Protein AF-A0A519VMA8-F1 (afdb_monomer)

Secondary structure (DSSP, 8-state):
--HHHHHHHHHHHHHHHHHHHHHH-HHHHS--STTTHHHHHHHHHHHHHHHHHHTTS-HHHHHHTHHHHHHHHHHHHHSTTHHHHHHTT--SSSSPPP-

Mean predicted aligned error: 4.41 Å

Structure (mmCIF, N/CA/C/O backbone):
data_AF-A0A519VMA8-F1
#
_entry.id   AF-A0A519VMA8-F1
#
loop_
_atom_site.group_PDB
_atom_site.id
_atom_site.type_symbol
_atom_site.label_atom_id
_atom_site.label_alt_id
_atom_site.label_comp_id
_atom_site.label_asym_id
_atom_site.label_entity_id
_atom_site.label_seq_id
_atom_site.pdbx_PDB_ins_code
_atom_site.Cartn_x
_atom_site.Cartn_y
_atom_site.Cartn_z
_atom_site.occupancy
_atom_site.B_iso_or_equiv
_atom_site.auth_seq_id
_atom_site.auth_comp_id
_atom_site.auth_asym_id
_atom_site.auth_atom_id
_atom_site.pdbx_PDB_model_num
ATOM 1 N N . MET A 1 1 ? 21.937 5.292 -18.671 1.00 48.81 1 MET A N 1
ATOM 2 C CA . MET A 1 1 ? 20.719 4.680 -18.108 1.00 48.81 1 MET A CA 1
ATOM 3 C C . MET A 1 1 ? 20.803 4.782 -16.585 1.00 48.81 1 MET A C 1
ATOM 5 O O . MET A 1 1 ? 21.212 3.835 -15.949 1.00 48.81 1 MET A O 1
ATOM 9 N N . ARG A 1 2 ? 20.601 5.983 -16.018 1.00 52.97 2 ARG A N 1
ATOM 10 C CA . ARG A 1 2 ? 20.841 6.270 -14.581 1.00 52.97 2 ARG A CA 1
ATOM 11 C C . ARG A 1 2 ? 19.603 6.858 -13.889 1.00 52.97 2 ARG A C 1
ATOM 13 O O . ARG A 1 2 ? 19.353 6.573 -12.737 1.00 52.97 2 ARG A O 1
ATOM 20 N N . VAL A 1 3 ? 18.781 7.589 -14.645 1.00 59.28 3 VAL A N 1
ATOM 21 C CA . VAL A 1 3 ? 17.528 8.204 -14.170 1.00 59.28 3 VAL A CA 1
ATOM 22 C C . VAL A 1 3 ? 16.436 7.169 -13.849 1.00 59.28 3 VAL A C 1
ATOM 24 O O . VAL A 1 3 ? 15.603 7.410 -12.984 1.00 59.28 3 VAL A O 1
ATOM 27 N N . THR A 1 4 ? 16.425 6.017 -14.530 1.00 61.47 4 THR A N 1
ATOM 28 C CA . THR A 1 4 ? 15.395 4.980 -14.334 1.00 61.47 4 THR A CA 1
ATOM 29 C C . THR A 1 4 ? 15.568 4.220 -13.020 1.00 61.47 4 THR A C 1
ATOM 31 O O . THR A 1 4 ? 14.565 3.934 -12.375 1.00 61.47 4 THR A O 1
ATOM 34 N N . ASP A 1 5 ? 16.809 3.955 -12.600 1.00 71.44 5 ASP A N 1
ATOM 35 C CA . ASP A 1 5 ? 17.093 3.265 -11.333 1.00 71.44 5 ASP A CA 1
ATOM 36 C C . ASP A 1 5 ? 16.721 4.123 -10.120 1.00 71.44 5 ASP A C 1
ATOM 38 O O . ASP A 1 5 ? 16.119 3.612 -9.177 1.00 71.44 5 ASP A O 1
ATOM 42 N N . ASP A 1 6 ? 16.992 5.432 -10.173 1.00 84.31 6 ASP A N 1
ATOM 43 C CA . ASP A 1 6 ? 16.586 6.357 -9.109 1.00 84.31 6 ASP A CA 1
ATOM 44 C C . ASP A 1 6 ? 15.051 6.413 -8.998 1.00 84.31 6 ASP A C 1
ATOM 46 O O . ASP A 1 6 ? 14.491 6.271 -7.911 1.00 84.31 6 ASP A O 1
ATOM 50 N N . ALA A 1 7 ? 14.349 6.528 -10.134 1.00 88.31 7 ALA A N 1
ATOM 51 C CA . ALA A 1 7 ? 12.887 6.545 -10.155 1.00 88.31 7 ALA A CA 1
ATOM 52 C C . ALA A 1 7 ? 12.278 5.225 -9.651 1.00 88.31 7 ALA A C 1
ATOM 54 O O . ALA A 1 7 ? 11.321 5.247 -8.878 1.00 88.31 7 ALA A O 1
ATOM 55 N N . PHE A 1 8 ? 12.829 4.081 -10.066 1.00 92.19 8 PHE A N 1
A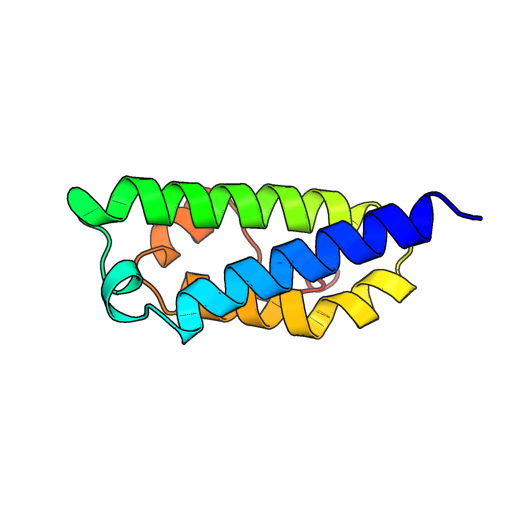TOM 56 C CA . PHE A 1 8 ? 12.405 2.769 -9.582 1.00 92.19 8 PHE A CA 1
ATOM 57 C C . PHE A 1 8 ? 12.589 2.651 -8.066 1.00 92.19 8 PHE A C 1
ATOM 59 O O . PHE A 1 8 ? 11.625 2.341 -7.364 1.00 92.19 8 PHE A O 1
ATOM 66 N N . GLY A 1 9 ? 13.785 2.958 -7.556 1.00 93.44 9 GLY A N 1
ATOM 67 C CA . GLY A 1 9 ? 14.098 2.837 -6.133 1.00 93.44 9 GLY A CA 1
ATOM 68 C C . GLY A 1 9 ? 13.213 3.723 -5.255 1.00 93.44 9 GLY A C 1
ATOM 69 O O . GLY A 1 9 ? 12.741 3.286 -4.204 1.00 93.44 9 GLY A O 1
ATOM 70 N N . GLU A 1 10 ? 12.908 4.946 -5.696 1.00 94.62 10 GLU A N 1
ATOM 71 C CA . GLU A 1 10 ? 11.984 5.842 -4.990 1.00 94.62 10 GLU A CA 1
ATOM 72 C C . GLU A 1 10 ? 10.546 5.306 -4.947 1.00 94.62 10 GLU A C 1
ATOM 74 O O . GLU A 1 10 ? 9.873 5.395 -3.910 1.00 94.62 10 GLU A O 1
ATOM 79 N N . ILE A 1 11 ? 10.061 4.741 -6.058 1.00 95.81 11 ILE A N 1
ATOM 80 C CA . ILE A 1 11 ? 8.720 4.148 -6.144 1.00 95.81 11 ILE A CA 1
ATOM 81 C C . ILE A 1 11 ? 8.644 2.906 -5.255 1.00 95.81 11 ILE A C 1
ATOM 83 O O . ILE A 1 11 ? 7.708 2.773 -4.463 1.00 95.81 11 ILE A O 1
ATOM 87 N N . GLU A 1 12 ? 9.640 2.027 -5.337 1.00 95.69 12 GLU A N 1
ATOM 88 C CA . GLU A 1 12 ? 9.718 0.816 -4.527 1.00 95.69 12 GLU A CA 1
ATOM 89 C C . GLU A 1 12 ? 9.742 1.152 -3.031 1.00 95.69 12 GLU A C 1
ATOM 91 O O . GLU A 1 12 ? 8.942 0.622 -2.251 1.00 95.69 12 GLU A O 1
ATOM 96 N N . LEU A 1 13 ? 10.605 2.087 -2.622 1.00 96.12 13 LEU A N 1
ATOM 97 C CA . LEU A 1 13 ? 10.683 2.547 -1.240 1.00 96.12 13 LEU A CA 1
ATOM 98 C C . LEU A 1 13 ? 9.347 3.137 -0.777 1.00 96.12 13 LEU A C 1
ATOM 100 O O . LEU A 1 13 ? 8.876 2.815 0.315 1.00 96.12 13 LEU A O 1
ATOM 104 N N . SER A 1 14 ? 8.707 3.956 -1.614 1.00 96.81 14 SER A N 1
ATOM 105 C CA . SER A 1 14 ? 7.395 4.537 -1.315 1.00 96.81 14 SER A CA 1
ATOM 106 C C . SER A 1 14 ? 6.340 3.457 -1.068 1.00 96.81 14 SER A C 1
ATOM 108 O O . SER A 1 14 ? 5.617 3.523 -0.071 1.00 96.81 14 SER A O 1
ATOM 110 N N . LEU A 1 15 ? 6.276 2.427 -1.918 1.00 97.44 15 LEU A N 1
ATOM 111 C CA . LEU A 1 15 ? 5.356 1.300 -1.744 1.00 97.44 15 LEU A CA 1
ATOM 112 C C . LEU A 1 15 ? 5.666 0.509 -0.465 1.00 97.44 15 LEU A C 1
ATOM 114 O O . LEU A 1 15 ? 4.758 0.214 0.313 1.00 97.44 15 LEU A O 1
ATOM 118 N N . ARG A 1 16 ? 6.943 0.230 -0.177 1.00 96.69 16 ARG A N 1
ATOM 119 C CA . ARG A 1 16 ? 7.363 -0.459 1.057 1.00 96.69 16 ARG A CA 1
ATOM 120 C C . ARG A 1 16 ? 6.977 0.323 2.318 1.00 96.69 16 ARG A C 1
ATOM 122 O O . ARG A 1 16 ? 6.511 -0.275 3.291 1.00 96.69 16 ARG A O 1
ATOM 129 N N . LEU A 1 17 ? 7.133 1.648 2.312 1.00 97.00 17 LEU A N 1
ATOM 130 C CA . LEU A 1 17 ? 6.738 2.510 3.431 1.00 97.00 17 LEU A CA 1
ATOM 131 C C . LEU A 1 17 ? 5.217 2.533 3.624 1.00 97.00 17 LEU A C 1
ATOM 133 O O . LEU A 1 17 ? 4.749 2.407 4.755 1.00 97.00 17 LEU A O 1
ATOM 137 N N . LEU A 1 18 ? 4.444 2.617 2.539 1.00 97.19 18 LEU A N 1
ATOM 138 C CA . LEU A 1 18 ? 2.982 2.525 2.598 1.00 97.19 18 LEU A CA 1
ATOM 139 C C . LEU A 1 18 ? 2.533 1.172 3.166 1.00 97.19 18 LEU A C 1
ATOM 141 O O . LEU A 1 18 ? 1.714 1.132 4.083 1.00 97.19 18 LEU A O 1
ATOM 145 N N . ALA A 1 19 ? 3.119 0.067 2.695 1.00 96.38 19 ALA A N 1
ATOM 146 C CA . ALA A 1 19 ? 2.832 -1.274 3.202 1.00 96.38 19 A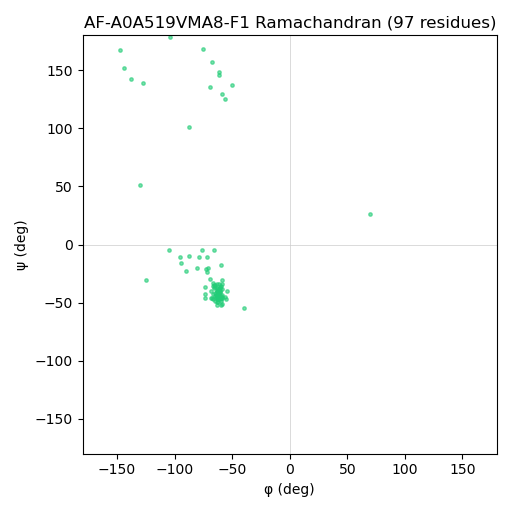LA A CA 1
ATOM 147 C C . ALA A 1 19 ? 3.162 -1.397 4.700 1.00 96.38 19 ALA A C 1
ATOM 149 O O . ALA A 1 19 ? 2.426 -2.029 5.462 1.00 96.38 19 ALA A O 1
ATOM 150 N N . ASN A 1 20 ? 4.243 -0.752 5.151 1.00 96.44 20 ASN A N 1
ATOM 151 C CA . ASN A 1 20 ? 4.615 -0.721 6.561 1.00 96.44 20 ASN A CA 1
ATOM 152 C C . ASN A 1 20 ? 3.563 -0.059 7.451 1.00 96.44 20 ASN A C 1
ATOM 154 O O . ASN A 1 20 ? 3.384 -0.529 8.571 1.00 96.44 20 ASN A O 1
ATOM 158 N N . VAL A 1 21 ? 2.836 0.959 6.985 1.00 94.94 21 VAL A N 1
ATOM 159 C CA . VAL A 1 21 ? 1.764 1.578 7.784 1.00 94.94 21 VAL A CA 1
ATOM 160 C C . VAL A 1 21 ? 0.682 0.553 8.120 1.00 94.94 21 VAL A C 1
ATOM 162 O O . VAL A 1 21 ? 0.306 0.418 9.284 1.00 94.94 21 VAL A O 1
ATOM 165 N N . PHE A 1 22 ? 0.243 -0.235 7.135 1.00 94.75 22 PHE A N 1
ATOM 166 C CA . PHE A 1 22 ? -0.768 -1.274 7.354 1.00 94.75 22 PHE A CA 1
ATOM 167 C C . PHE A 1 22 ? -0.273 -2.391 8.282 1.00 94.75 22 PHE A C 1
ATOM 169 O O . PHE A 1 22 ? -1.053 -2.907 9.080 1.00 94.75 22 PHE A O 1
ATOM 176 N N . ARG A 1 23 ? 1.021 -2.739 8.219 1.00 94.06 23 ARG A N 1
ATOM 177 C CA . ARG A 1 23 ? 1.625 -3.759 9.095 1.00 94.06 23 ARG A CA 1
ATOM 178 C C . ARG A 1 23 ? 1.828 -3.280 10.531 1.00 94.06 23 ARG A C 1
ATOM 180 O O . ARG A 1 23 ? 1.541 -4.018 11.464 1.00 94.06 23 ARG A O 1
ATOM 187 N N . GLN A 1 24 ? 2.358 -2.073 10.705 1.00 95.50 24 GLN A N 1
ATOM 188 C CA . GLN A 1 24 ? 2.815 -1.569 12.004 1.00 95.50 24 GLN A CA 1
ATOM 189 C C . GLN A 1 24 ? 1.715 -0.834 12.775 1.00 95.50 24 GLN A C 1
ATOM 191 O O . GLN A 1 24 ? 1.791 -0.725 13.994 1.00 95.50 24 GLN A O 1
ATOM 196 N N . GLN A 1 25 ? 0.691 -0.319 12.087 1.00 92.19 25 GLN A N 1
ATOM 197 C CA . GLN A 1 25 ? -0.362 0.493 12.700 1.00 92.19 25 GLN A CA 1
ATOM 198 C C . GLN A 1 25 ? -1.778 0.014 12.331 1.00 92.19 25 GLN A C 1
ATOM 200 O O . GLN A 1 25 ? -2.618 0.832 11.943 1.00 92.19 25 GLN A O 1
ATOM 205 N N . PRO A 1 26 ? -2.106 -1.286 12.484 1.00 90.50 26 PRO A N 1
ATOM 206 C CA . PRO A 1 26 ? -3.399 -1.828 12.061 1.00 90.50 26 PRO A CA 1
ATOM 207 C C . PRO A 1 26 ? -4.586 -1.134 12.747 1.00 90.50 26 PRO A C 1
ATOM 209 O O . PRO A 1 26 ? -5.614 -0.906 12.117 1.00 90.50 26 PRO A O 1
ATOM 212 N N . ALA A 1 27 ? -4.436 -0.715 14.009 1.00 90.31 27 ALA A N 1
ATOM 213 C CA . ALA A 1 27 ? -5.476 0.010 14.740 1.00 90.31 27 ALA A CA 1
ATOM 214 C C . ALA A 1 27 ? -5.774 1.400 14.147 1.00 90.31 27 ALA A C 1
ATOM 216 O O . ALA A 1 27 ? -6.936 1.800 14.089 1.00 90.31 27 ALA A O 1
ATOM 217 N N . ALA A 1 28 ? -4.749 2.113 13.665 1.00 89.25 28 ALA A N 1
ATOM 218 C CA . ALA A 1 28 ? -4.898 3.448 13.081 1.00 89.25 28 ALA A CA 1
ATOM 219 C C . ALA A 1 28 ? -5.585 3.416 11.708 1.00 89.25 28 ALA A C 1
ATOM 221 O O . ALA A 1 28 ? -6.189 4.403 11.293 1.00 89.25 28 ALA A O 1
ATOM 222 N N . VAL A 1 29 ? -5.517 2.274 11.016 1.00 93.00 29 VAL A N 1
ATOM 223 C CA . VAL A 1 29 ? -6.119 2.089 9.690 1.00 93.00 29 VAL A CA 1
ATOM 224 C C . VAL A 1 29 ? -7.405 1.260 9.706 1.00 93.00 29 VAL A C 1
ATOM 226 O O . VAL A 1 29 ? -8.057 1.123 8.675 1.00 93.00 29 VAL A O 1
ATOM 229 N N . ALA A 1 30 ? -7.808 0.712 10.855 1.00 91.19 30 ALA A N 1
ATOM 230 C CA . ALA A 1 30 ? -8.888 -0.273 10.942 1.00 91.19 30 ALA A CA 1
ATOM 231 C C . ALA A 1 30 ? -10.261 0.257 10.503 1.00 91.19 30 ALA A C 1
ATOM 233 O O . ALA A 1 30 ? -11.080 -0.498 9.983 1.00 91.19 30 ALA A O 1
ATOM 234 N N . ARG A 1 31 ? -10.550 1.539 10.745 1.00 88.62 31 ARG A N 1
ATOM 235 C CA . ARG A 1 31 ? -11.878 2.118 10.520 1.00 88.62 31 ARG A CA 1
ATOM 236 C C . ARG A 1 31 ? -11.767 3.492 9.889 1.00 88.62 31 ARG A C 1
ATOM 238 O O . ARG A 1 31 ? -10.900 4.273 10.263 1.00 88.62 31 ARG A O 1
ATOM 245 N N . LEU A 1 32 ? -12.691 3.796 8.986 1.00 86.31 32 LEU A N 1
ATOM 246 C CA . LEU A 1 32 ? -12.864 5.126 8.414 1.00 86.31 32 LEU A CA 1
ATOM 247 C C . LEU A 1 32 ? -13.795 5.947 9.308 1.00 86.31 32 LEU A C 1
ATOM 249 O O . LEU A 1 32 ? -15.008 5.761 9.284 1.00 86.31 32 LEU A O 1
ATOM 253 N N . HIS A 1 33 ? -13.222 6.827 10.124 1.00 83.81 33 HIS A N 1
ATOM 254 C CA . HIS A 1 33 ? -13.960 7.782 10.951 1.00 83.81 33 HIS A CA 1
ATOM 255 C C . HIS A 1 33 ? -13.147 9.071 11.107 1.00 83.81 33 HIS A C 1
ATOM 257 O O . HIS A 1 33 ? -11.964 9.090 10.783 1.00 83.81 33 HIS A O 1
ATOM 263 N N . GLY A 1 34 ? -13.769 10.146 11.604 1.00 84.12 34 GLY A N 1
ATOM 264 C CA . GLY A 1 34 ? -13.205 11.508 11.577 1.00 84.12 34 GLY A CA 1
ATOM 265 C C . GLY A 1 34 ? -11.693 11.611 11.866 1.00 84.12 34 GLY A C 1
ATOM 266 O O . GLY A 1 34 ? -10.966 12.116 11.017 1.00 84.12 34 GLY A O 1
ATOM 267 N N . PRO A 1 35 ? -11.187 11.081 12.996 1.00 85.75 35 PRO A N 1
ATOM 268 C CA . PRO A 1 35 ? -9.754 11.083 13.319 1.00 85.75 35 PRO A CA 1
ATOM 269 C C . PRO A 1 35 ? -8.822 10.359 12.331 1.00 85.75 35 PRO A C 1
ATOM 271 O O . PRO A 1 35 ? -7.693 10.796 12.130 1.00 85.75 35 PRO A O 1
ATOM 274 N N . THR A 1 36 ? -9.256 9.249 11.731 1.00 87.44 36 THR A N 1
ATOM 275 C CA . THR A 1 36 ? -8.424 8.414 10.841 1.00 87.44 36 THR A CA 1
ATOM 276 C C . THR A 1 36 ? -8.602 8.776 9.369 1.00 87.44 36 THR A C 1
ATOM 278 O O . THR A 1 36 ? -7.771 8.422 8.533 1.00 87.44 36 THR A O 1
ATOM 281 N N . GLN A 1 37 ? -9.661 9.515 9.034 1.00 90.38 37 GLN A N 1
ATOM 282 C CA . GLN A 1 37 ? -10.019 9.869 7.665 1.00 90.38 37 GLN A CA 1
ATOM 283 C C . GLN A 1 37 ? -8.896 10.596 6.898 1.00 90.38 37 GLN A C 1
ATOM 285 O O . GLN A 1 37 ? -8.613 10.163 5.779 1.00 90.38 37 GLN A O 1
ATOM 290 N N . PRO A 1 38 ? -8.191 11.606 7.453 1.00 94.62 38 PRO A N 1
ATOM 291 C CA . PRO A 1 38 ? -7.095 12.266 6.739 1.00 94.62 38 PRO A CA 1
ATOM 292 C C . PRO A 1 38 ? -5.933 11.319 6.420 1.00 94.62 38 PRO A C 1
ATOM 294 O O . PRO A 1 38 ? -5.383 11.360 5.319 1.00 94.62 38 PRO A O 1
ATOM 297 N N . LEU A 1 39 ? -5.587 10.425 7.356 1.00 93.62 39 LEU A N 1
ATOM 298 C CA . LEU A 1 39 ? -4.552 9.413 7.147 1.00 93.62 39 LEU A CA 1
ATOM 299 C C . LEU A 1 39 ? -4.953 8.458 6.018 1.00 93.62 39 LEU A C 1
ATOM 301 O O . LEU A 1 39 ? -4.178 8.243 5.092 1.00 93.62 39 LEU A O 1
ATOM 305 N N . LEU A 1 40 ? -6.172 7.916 6.060 1.00 95.31 40 LEU A N 1
ATOM 306 C CA . LEU A 1 40 ? -6.653 6.966 5.053 1.00 95.31 40 LEU A CA 1
ATOM 307 C C . LEU A 1 40 ? -6.738 7.602 3.657 1.00 95.31 40 LEU A C 1
ATOM 309 O O . LEU A 1 40 ? -6.330 6.981 2.677 1.00 95.31 40 LEU A O 1
ATOM 313 N N . GLN A 1 41 ? -7.193 8.854 3.563 1.00 96.50 41 GLN A N 1
ATOM 314 C CA . GLN A 1 41 ? -7.191 9.616 2.309 1.00 96.50 41 GLN A CA 1
ATOM 315 C C . GLN A 1 41 ? -5.772 9.833 1.777 1.00 96.50 41 GLN A C 1
ATOM 317 O O . GLN A 1 41 ? -5.524 9.665 0.581 1.00 96.50 41 GLN A O 1
ATOM 322 N N . HIS A 1 42 ? -4.827 10.166 2.660 1.00 96.75 42 HIS A N 1
ATOM 323 C CA . HIS A 1 42 ? -3.427 10.318 2.287 1.00 96.75 42 HIS A CA 1
ATOM 324 C C . HIS A 1 42 ? -2.834 9.004 1.761 1.00 96.75 42 HIS A C 1
ATOM 326 O O . HIS A 1 42 ? -2.228 9.003 0.691 1.00 96.75 42 HIS A O 1
ATOM 332 N N . LEU A 1 43 ? -3.059 7.880 2.450 1.00 96.88 43 LEU A N 1
ATOM 333 C CA . LEU A 1 43 ? -2.569 6.561 2.028 1.00 96.88 43 LEU A CA 1
ATOM 334 C C . LEU A 1 43 ? -3.099 6.166 0.642 1.00 96.88 43 LEU A C 1
ATOM 336 O O . LEU A 1 43 ? -2.327 5.706 -0.202 1.00 96.88 43 LEU A O 1
ATOM 340 N N . VAL A 1 44 ? -4.389 6.395 0.376 1.00 97.62 44 VAL A N 1
ATOM 341 C CA . VAL A 1 44 ? -4.998 6.144 -0.942 1.00 97.62 44 VAL A CA 1
ATOM 342 C C . VAL A 1 44 ? -4.353 7.015 -2.016 1.00 97.62 44 VAL A C 1
ATOM 344 O O . VAL A 1 44 ? -3.911 6.496 -3.041 1.00 97.62 44 VAL A O 1
ATOM 347 N N . ARG A 1 45 ? -4.229 8.324 -1.770 1.00 97.94 45 ARG A N 1
ATOM 348 C CA . ARG A 1 45 ? -3.635 9.259 -2.734 1.00 97.94 45 ARG A CA 1
ATOM 349 C C . ARG A 1 45 ? -2.181 8.915 -3.053 1.00 97.94 45 ARG A C 1
ATOM 351 O O . ARG A 1 45 ? -1.803 8.880 -4.220 1.00 97.94 45 ARG A O 1
ATOM 358 N N . ARG A 1 46 ? -1.372 8.622 -2.033 1.00 97.75 46 ARG A N 1
ATOM 359 C CA . ARG A 1 46 ? 0.039 8.249 -2.217 1.00 97.75 46 AR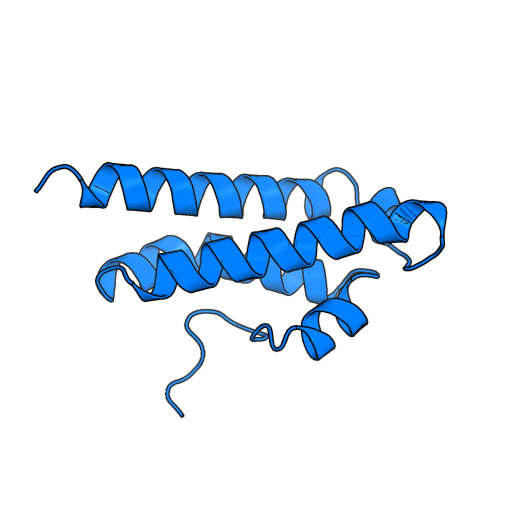G A CA 1
ATOM 360 C C . ARG A 1 46 ? 0.191 6.929 -2.960 1.00 97.75 46 ARG A C 1
ATOM 362 O O . ARG A 1 46 ? 1.073 6.818 -3.804 1.00 97.75 46 ARG A O 1
ATOM 369 N N . THR A 1 47 ? -0.696 5.968 -2.710 1.00 97.56 47 THR A N 1
ATOM 370 C CA . THR A 1 47 ? -0.730 4.716 -3.478 1.00 97.56 47 THR A CA 1
ATOM 371 C C . THR A 1 47 ? -1.057 4.981 -4.946 1.00 97.56 47 THR A C 1
ATOM 373 O O . THR A 1 47 ? -0.384 4.455 -5.827 1.00 97.56 47 THR A O 1
ATOM 376 N N . GLN A 1 48 ? -2.040 5.839 -5.231 1.00 96.56 48 GLN A N 1
ATOM 377 C CA . GLN A 1 48 ? -2.408 6.200 -6.601 1.00 96.56 48 GLN A CA 1
ATOM 378 C C . GLN A 1 48 ? -1.255 6.877 -7.352 1.00 96.56 48 GLN A C 1
ATOM 380 O O . GLN A 1 48 ? -0.980 6.539 -8.503 1.00 96.56 48 GLN A O 1
ATOM 385 N N . GLU A 1 49 ? -0.569 7.818 -6.703 1.00 96.44 49 GLU A N 1
ATOM 386 C CA . GLU A 1 49 ? 0.597 8.503 -7.264 1.00 96.44 49 GLU A CA 1
ATOM 387 C C . GLU A 1 49 ? 1.734 7.508 -7.554 1.00 96.44 49 GLU A C 1
ATOM 389 O O . GLU A 1 49 ? 2.240 7.487 -8.678 1.00 96.44 49 GLU A O 1
ATOM 394 N N . ALA A 1 50 ? 2.056 6.623 -6.602 1.00 95.81 50 ALA A N 1
ATOM 395 C CA . ALA A 1 50 ? 3.097 5.608 -6.761 1.00 95.81 50 ALA A CA 1
ATOM 396 C C . ALA A 1 50 ? 2.785 4.620 -7.897 1.00 95.81 50 ALA A C 1
ATOM 398 O O . ALA A 1 50 ? 3.643 4.379 -8.742 1.00 95.81 50 ALA A O 1
ATOM 399 N N . LEU A 1 51 ? 1.554 4.101 -7.988 1.00 95.25 51 LEU A N 1
ATOM 400 C CA . LEU A 1 51 ? 1.157 3.190 -9.071 1.00 95.25 51 LEU A CA 1
ATOM 401 C C . LEU A 1 51 ? 1.137 3.882 -10.440 1.00 95.25 51 LEU A C 1
ATOM 403 O O . LEU A 1 51 ? 1.524 3.288 -11.445 1.00 95.25 51 LEU A O 1
ATOM 407 N N . LYS A 1 52 ? 0.741 5.159 -10.494 1.00 94.50 52 LYS A N 1
ATOM 408 C CA . LYS A 1 52 ? 0.800 5.955 -11.727 1.00 94.50 52 LYS A CA 1
ATOM 409 C C . LYS A 1 52 ? 2.239 6.190 -12.188 1.00 94.50 52 LYS A C 1
ATOM 411 O O . LYS A 1 52 ? 2.476 6.283 -13.389 1.00 94.50 52 LYS A O 1
ATOM 416 N N . GLN A 1 53 ? 3.182 6.346 -11.261 1.00 93.81 53 GLN A N 1
ATOM 417 C CA . GLN A 1 53 ? 4.604 6.440 -11.589 1.00 93.81 53 GLN A CA 1
ATOM 418 C C . GLN A 1 53 ? 5.169 5.076 -11.997 1.00 93.81 53 GLN A C 1
ATOM 420 O O . GLN A 1 53 ? 5.867 5.010 -13.004 1.00 93.81 53 GLN A O 1
ATOM 425 N N . ALA A 1 54 ? 4.800 4.005 -11.287 1.00 92.75 54 ALA A N 1
ATOM 426 C CA . ALA A 1 54 ? 5.189 2.634 -11.608 1.00 92.75 54 ALA A CA 1
ATOM 427 C C . ALA A 1 54 ? 4.790 2.260 -13.038 1.00 92.75 54 ALA A C 1
ATOM 429 O O . ALA A 1 54 ? 5.638 1.806 -13.789 1.00 92.75 54 ALA A O 1
ATOM 430 N N . GLY A 1 55 ? 3.554 2.563 -13.453 1.00 91.50 55 GLY A N 1
ATOM 431 C CA . GLY A 1 55 ? 3.057 2.278 -14.806 1.00 91.50 55 GLY A CA 1
ATOM 432 C C . GLY A 1 55 ? 3.742 3.044 -15.946 1.00 91.50 55 GLY A C 1
ATOM 433 O O . GLY A 1 55 ? 3.399 2.830 -17.105 1.00 91.50 55 GLY A O 1
ATOM 434 N N . LYS A 1 56 ? 4.664 3.969 -15.643 1.00 91.25 56 LYS A N 1
ATOM 435 C CA . LYS A 1 56 ? 5.514 4.643 -16.639 1.00 91.25 56 LYS A CA 1
ATOM 436 C C . LYS A 1 56 ? 6.880 3.974 -16.799 1.00 91.25 56 LYS A C 1
ATOM 438 O O . LYS A 1 56 ? 7.633 4.377 -17.685 1.00 91.25 56 LYS A O 1
ATOM 443 N N . LEU A 1 57 ? 7.234 3.050 -15.907 1.00 90.44 57 LEU A N 1
ATOM 444 C CA . LEU A 1 57 ? 8.476 2.295 -15.998 1.00 90.44 57 LEU A CA 1
ATOM 445 C C . LEU A 1 57 ? 8.366 1.223 -17.088 1.00 90.44 57 LEU A C 1
ATOM 447 O O . LEU A 1 57 ? 7.290 0.943 -17.612 1.00 90.44 57 LEU A O 1
ATOM 451 N N . HIS A 1 58 ? 9.511 0.637 -17.437 1.00 89.06 58 HIS A N 1
ATOM 452 C CA . HIS A 1 58 ? 9.540 -0.550 -18.285 1.00 89.06 58 HIS A CA 1
ATOM 453 C C . HIS A 1 58 ? 8.799 -1.710 -17.602 1.00 89.06 58 HIS A C 1
ATOM 455 O O . HIS A 1 58 ? 8.819 -1.815 -16.375 1.00 89.06 58 HIS A O 1
ATOM 461 N N . GLU A 1 59 ? 8.183 -2.591 -18.389 1.00 86.88 59 GLU A N 1
ATOM 462 C CA . GLU A 1 59 ? 7.353 -3.690 -17.879 1.00 86.88 59 GLU A CA 1
ATOM 463 C C . GLU A 1 59 ? 8.101 -4.646 -16.937 1.00 86.88 59 GLU A C 1
ATOM 465 O O . GLU A 1 59 ? 7.513 -5.131 -15.973 1.00 86.88 59 GLU A O 1
ATOM 470 N N . ASP A 1 60 ? 9.408 -4.827 -17.132 1.00 88.25 60 ASP A N 1
ATOM 471 C CA . ASP A 1 60 ? 10.252 -5.634 -16.240 1.00 88.25 60 ASP A CA 1
ATOM 472 C C . ASP A 1 60 ? 10.232 -5.104 -14.800 1.00 88.25 60 ASP A C 1
ATOM 474 O O . ASP A 1 60 ? 10.141 -5.871 -13.842 1.00 88.25 60 ASP A O 1
ATOM 478 N N . TYR A 1 61 ? 10.213 -3.779 -14.625 1.00 89.75 61 TYR A N 1
ATOM 479 C CA . TYR A 1 61 ? 10.120 -3.174 -13.298 1.00 89.75 61 TYR A CA 1
ATOM 480 C C . TYR A 1 61 ? 8.735 -3.361 -12.671 1.00 89.75 61 TYR A C 1
ATOM 482 O O . TYR A 1 61 ? 8.599 -3.266 -11.453 1.00 89.75 61 TYR A O 1
ATOM 490 N N . HIS A 1 62 ? 7.689 -3.645 -13.454 1.00 90.81 62 HIS A N 1
ATOM 491 C CA . HIS A 1 62 ? 6.381 -3.955 -12.878 1.00 90.81 62 HIS A CA 1
ATOM 492 C C . HIS A 1 62 ? 6.404 -5.276 -12.108 1.00 90.81 62 HIS A C 1
ATOM 494 O O . HIS A 1 62 ? 5.696 -5.377 -11.105 1.00 90.81 62 HIS A O 1
ATOM 500 N N . LEU A 1 63 ? 7.205 -6.251 -12.556 1.00 90.50 63 LEU A N 1
ATOM 501 C CA . LEU A 1 63 ? 7.399 -7.527 -11.865 1.00 90.50 63 LEU A CA 1
ATOM 502 C C . LEU A 1 63 ? 8.141 -7.319 -10.543 1.00 90.50 63 LEU A C 1
ATOM 504 O O . LEU A 1 63 ? 7.677 -7.792 -9.509 1.00 90.50 63 LEU A O 1
ATOM 508 N N . GLU A 1 64 ? 9.217 -6.532 -10.556 1.00 91.12 64 GLU A N 1
ATOM 509 C CA . GLU A 1 64 ? 9.987 -6.191 -9.350 1.00 91.12 64 GLU A CA 1
ATOM 510 C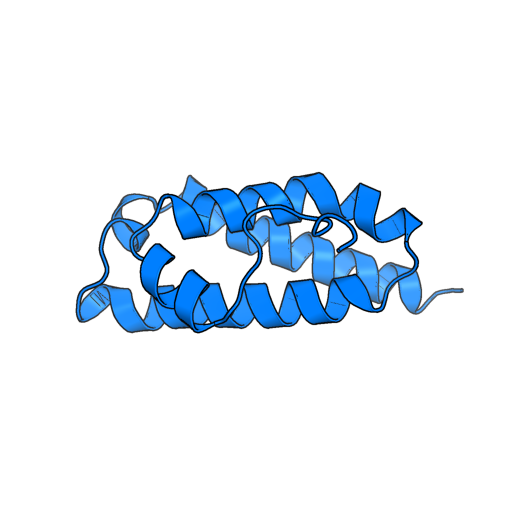 C . GLU A 1 64 ? 9.136 -5.429 -8.314 1.00 91.12 64 GLU A C 1
ATOM 512 O O . GLU A 1 64 ? 9.210 -5.674 -7.111 1.00 91.12 64 GLU A O 1
ATOM 517 N N . LEU A 1 65 ? 8.250 -4.534 -8.769 1.00 93.75 65 LEU A N 1
ATOM 518 C CA . LEU A 1 65 ? 7.336 -3.793 -7.892 1.00 93.75 65 LEU A CA 1
ATOM 519 C C . LEU A 1 65 ? 6.114 -4.610 -7.442 1.00 93.75 65 LEU A C 1
ATOM 521 O O . LEU A 1 65 ? 5.379 -4.151 -6.562 1.00 93.75 65 LEU A O 1
ATOM 525 N N . ALA A 1 66 ? 5.859 -5.786 -8.027 1.00 92.88 66 ALA A N 1
ATOM 526 C CA . ALA A 1 66 ? 4.608 -6.518 -7.839 1.00 92.88 66 ALA A CA 1
ATOM 527 C C . ALA A 1 66 ? 4.350 -6.906 -6.387 1.00 92.88 66 ALA A C 1
ATOM 529 O O . ALA A 1 66 ? 3.227 -6.743 -5.901 1.00 92.88 66 ALA A O 1
ATOM 530 N N . GLU A 1 67 ? 5.382 -7.348 -5.670 1.00 93.50 67 GLU A N 1
ATOM 531 C CA . GLU A 1 67 ? 5.260 -7.714 -4.261 1.00 93.50 67 GLU A CA 1
ATOM 532 C C . GLU A 1 67 ? 4.867 -6.499 -3.406 1.00 93.50 67 GLU A C 1
ATOM 534 O O . GLU A 1 67 ? 3.865 -6.529 -2.684 1.00 93.50 67 GLU A O 1
ATOM 539 N N . ALA A 1 68 ? 5.613 -5.397 -3.530 1.00 95.44 68 ALA A N 1
ATOM 540 C CA . ALA A 1 68 ? 5.381 -4.189 -2.746 1.00 95.44 68 ALA A CA 1
ATOM 541 C C . ALA A 1 68 ? 4.024 -3.548 -3.078 1.00 95.44 68 ALA A C 1
ATOM 543 O O . ALA A 1 68 ? 3.268 -3.192 -2.171 1.00 95.44 68 ALA A O 1
ATOM 544 N N . ALA A 1 69 ? 3.676 -3.450 -4.363 1.00 96.38 69 ALA A N 1
ATOM 545 C CA . ALA A 1 69 ? 2.392 -2.923 -4.813 1.00 96.38 69 ALA A CA 1
ATOM 546 C C . ALA A 1 69 ? 1.222 -3.778 -4.306 1.00 96.38 69 ALA A C 1
ATOM 548 O O . ALA A 1 69 ? 0.247 -3.243 -3.772 1.00 96.38 69 ALA A O 1
ATOM 549 N N . THR A 1 70 ? 1.334 -5.105 -4.400 1.00 95.19 70 THR A N 1
ATOM 550 C CA . THR A 1 70 ? 0.301 -6.030 -3.918 1.00 95.19 70 THR A CA 1
ATOM 551 C C . THR A 1 70 ? 0.116 -5.923 -2.409 1.00 95.19 70 THR A C 1
ATOM 553 O O . THR A 1 70 ? -1.022 -5.883 -1.942 1.00 95.19 70 THR A O 1
ATOM 556 N N . ALA A 1 71 ? 1.198 -5.795 -1.638 1.00 95.69 71 ALA A N 1
ATOM 557 C CA . ALA A 1 71 ? 1.115 -5.615 -0.190 1.00 95.69 71 ALA A CA 1
ATOM 558 C C . ALA A 1 71 ? 0.362 -4.329 0.199 1.00 95.69 71 ALA A C 1
ATOM 560 O O . ALA A 1 71 ? -0.473 -4.351 1.108 1.00 95.69 71 ALA A O 1
ATOM 561 N N . VAL A 1 72 ? 0.610 -3.218 -0.506 1.00 97.38 72 VAL A N 1
ATOM 562 C CA . VAL A 1 72 ? -0.112 -1.954 -0.284 1.00 97.38 72 VAL A CA 1
ATOM 563 C C . VAL A 1 72 ? -1.591 -2.097 -0.632 1.00 97.38 72 VAL A C 1
ATOM 565 O O . VAL A 1 72 ? -2.448 -1.714 0.165 1.00 97.38 72 VAL A O 1
ATOM 568 N N . LEU A 1 73 ? -1.905 -2.663 -1.800 1.00 97.31 73 LEU A N 1
ATOM 569 C CA . LEU A 1 73 ? -3.284 -2.846 -2.252 1.00 97.31 73 LEU A CA 1
ATOM 570 C C . LEU A 1 73 ? -4.064 -3.766 -1.306 1.00 97.31 73 LEU A C 1
ATOM 572 O O . LEU A 1 73 ? -5.174 -3.425 -0.898 1.00 97.31 73 LEU A O 1
ATOM 576 N N . ALA A 1 74 ? -3.469 -4.883 -0.886 1.00 96.50 74 ALA A N 1
ATOM 577 C CA . ALA A 1 74 ? -4.058 -5.776 0.104 1.00 96.50 74 ALA A CA 1
ATOM 578 C C . ALA A 1 74 ? -4.330 -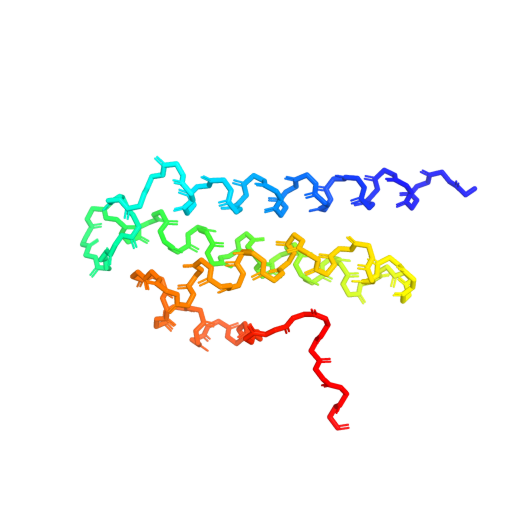5.045 1.429 1.00 96.50 74 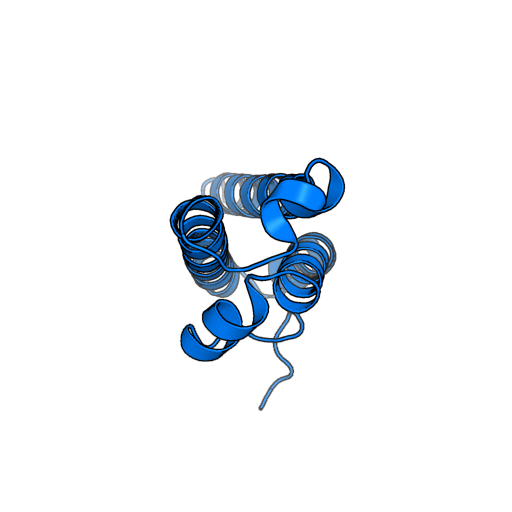ALA A C 1
ATOM 580 O O . ALA A 1 74 ? -5.433 -5.143 1.966 1.00 96.50 74 ALA A O 1
ATOM 581 N N . GLY A 1 75 ? -3.366 -4.254 1.917 1.00 96.38 75 GLY A N 1
ATOM 582 C CA . GLY A 1 75 ? -3.523 -3.436 3.121 1.00 96.38 75 GLY A CA 1
ATOM 583 C C . GLY A 1 75 ? -4.670 -2.430 3.008 1.00 96.38 75 GLY A C 1
ATOM 584 O O . GLY A 1 75 ? -5.523 -2.362 3.892 1.00 96.38 75 GLY A O 1
ATOM 585 N N . LEU A 1 76 ? -4.757 -1.705 1.890 1.00 96.62 76 LEU A N 1
ATOM 586 C CA . LEU A 1 76 ? -5.847 -0.764 1.629 1.00 96.62 76 LEU A CA 1
ATOM 587 C C . LEU A 1 76 ? -7.210 -1.455 1.653 1.00 96.62 76 LEU A C 1
ATOM 589 O O . LEU A 1 76 ? -8.105 -1.014 2.376 1.00 96.62 76 LEU A O 1
ATOM 593 N N . TYR A 1 77 ? -7.358 -2.546 0.900 1.00 96.69 77 TYR A N 1
ATOM 594 C CA . TYR A 1 77 ? -8.628 -3.258 0.760 1.00 96.69 77 TYR A CA 1
ATOM 595 C C . TYR A 1 77 ? -9.042 -4.054 2.004 1.00 96.69 77 TYR A C 1
ATOM 597 O O . TYR A 1 77 ? -10.234 -4.322 2.162 1.00 96.69 77 TYR A O 1
ATOM 605 N N . ALA A 1 78 ? -8.101 -4.392 2.888 1.00 95.56 78 ALA A N 1
ATOM 606 C CA . ALA A 1 78 ? -8.372 -4.995 4.193 1.00 95.56 78 ALA A CA 1
ATOM 607 C C . ALA A 1 78 ?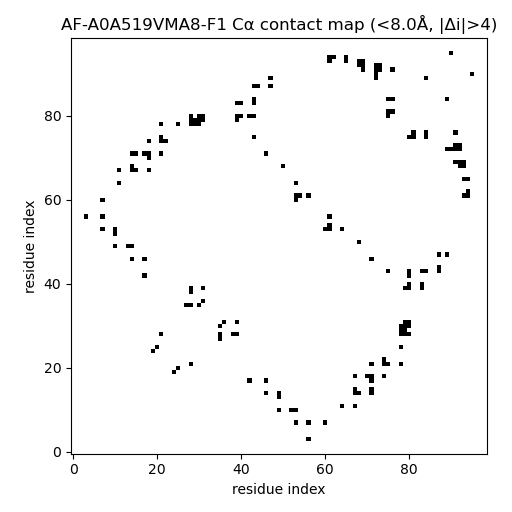 -8.631 -3.960 5.309 1.00 95.56 78 ALA A C 1
ATOM 609 O O . ALA A 1 78 ? -9.048 -4.331 6.405 1.00 95.56 78 ALA A O 1
ATOM 610 N N . SER A 1 79 ? -8.383 -2.673 5.050 1.00 95.00 79 SER A N 1
ATOM 611 C CA . SER A 1 79 ? -8.489 -1.591 6.037 1.00 95.00 79 SER A CA 1
ATOM 612 C C . SER A 1 79 ? -9.755 -0.743 5.866 1.00 95.00 79 SER A C 1
ATOM 614 O O . SER A 1 79 ? -10.530 -0.899 4.919 1.00 95.00 79 SER A O 1
ATOM 616 N N . GLY A 1 80 ? -9.923 0.245 6.748 1.00 93.69 80 GLY A N 1
ATOM 617 C CA . GLY A 1 80 ? -10.941 1.283 6.612 1.00 93.69 80 GLY A CA 1
ATOM 618 C C . GLY A 1 80 ? -10.806 2.117 5.331 1.00 93.69 80 GLY A C 1
ATOM 619 O O . GLY A 1 80 ? -11.779 2.742 4.923 1.00 93.69 80 GLY A O 1
ATOM 620 N N . ALA A 1 81 ? -9.653 2.110 4.651 1.00 95.19 81 ALA A N 1
ATOM 621 C CA . ALA A 1 81 ? -9.475 2.808 3.375 1.00 95.19 81 ALA A CA 1
ATOM 622 C C . ALA A 1 81 ? -10.200 2.137 2.196 1.00 95.19 81 ALA A C 1
ATOM 624 O O . ALA A 1 81 ? -10.278 2.738 1.127 1.00 95.19 81 ALA A O 1
ATOM 625 N N . ALA A 1 82 ? -10.733 0.919 2.346 1.00 96.06 82 ALA A N 1
ATOM 626 C CA . ALA A 1 82 ? -11.289 0.163 1.226 1.00 96.06 82 ALA A CA 1
ATOM 627 C C . ALA A 1 82 ? -12.373 0.910 0.410 1.00 96.06 82 ALA A C 1
ATOM 629 O O . ALA A 1 82 ? -12.374 0.770 -0.814 1.00 96.06 82 ALA A O 1
ATOM 630 N N . PRO A 1 83 ? -13.313 1.683 0.996 1.00 95.06 83 PRO A N 1
ATOM 631 C CA . PRO A 1 83 ? -14.256 2.496 0.219 1.00 95.06 83 PRO A CA 1
ATOM 632 C C . PRO A 1 83 ? -13.546 3.587 -0.596 1.00 95.06 83 PRO A C 1
ATOM 634 O O . PRO A 1 83 ? -13.756 3.682 -1.801 1.00 95.06 83 PRO A O 1
ATOM 637 N N . LEU A 1 84 ? -12.612 4.310 0.030 1.00 95.62 84 LEU A N 1
ATOM 638 C CA . LEU A 1 84 ? -11.825 5.368 -0.612 1.00 95.62 84 LEU A CA 1
ATOM 639 C C . LEU A 1 84 ? -10.954 4.825 -1.756 1.00 95.62 84 LEU A C 1
ATOM 641 O O . LEU A 1 84 ? -10.822 5.460 -2.797 1.00 95.62 84 LEU A O 1
ATOM 645 N N . ALA A 1 85 ? -10.379 3.629 -1.590 1.00 95.88 85 ALA A N 1
ATOM 646 C CA . ALA A 1 85 ? -9.595 2.969 -2.631 1.00 95.88 85 ALA A CA 1
ATOM 647 C C . ALA A 1 85 ? -10.443 2.633 -3.872 1.00 95.88 85 ALA A C 1
ATOM 649 O O . ALA A 1 85 ? -9.963 2.777 -4.997 1.00 95.88 85 ALA A O 1
ATOM 650 N N . ARG A 1 86 ? -11.710 2.234 -3.677 1.00 95.50 86 ARG A N 1
ATOM 651 C CA . ARG A 1 86 ? -12.661 1.985 -4.775 1.00 95.50 86 ARG A CA 1
ATOM 652 C C . ARG A 1 86 ? -13.044 3.277 -5.486 1.00 95.50 86 ARG A C 1
ATOM 654 O O . ARG A 1 86 ? -13.011 3.316 -6.709 1.00 95.50 86 ARG A O 1
ATOM 661 N N . GLU A 1 87 ? -13.365 4.323 -4.729 1.00 95.25 87 GLU A N 1
ATOM 662 C CA . GLU A 1 87 ? -13.698 5.649 -5.270 1.00 95.25 87 GLU A CA 1
ATOM 663 C C . GLU A 1 87 ? -12.538 6.248 -6.077 1.00 95.25 87 GLU A C 1
ATOM 665 O O . GLU A 1 87 ? -12.755 6.859 -7.119 1.00 95.25 87 GLU A O 1
ATOM 670 N N . ALA A 1 88 ? -11.297 6.014 -5.639 1.00 93.81 88 ALA A N 1
ATOM 671 C CA . ALA A 1 88 ? -10.090 6.441 -6.342 1.00 93.81 88 ALA A CA 1
ATOM 672 C C . ALA A 1 88 ? -9.735 5.578 -7.572 1.00 93.81 88 ALA A C 1
ATOM 674 O O . ALA A 1 88 ? -8.771 5.891 -8.274 1.00 93.81 88 ALA A O 1
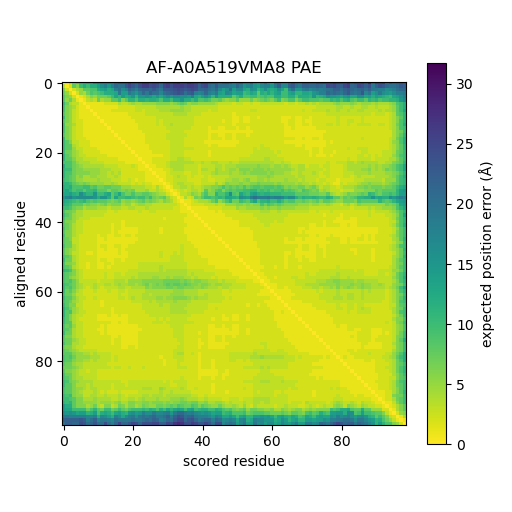ATOM 675 N N . GLY A 1 89 ? -10.472 4.491 -7.831 1.00 94.06 89 GLY A N 1
ATOM 676 C CA . GLY A 1 89 ? -10.224 3.588 -8.956 1.00 94.06 89 GLY A CA 1
ATOM 677 C C . GLY A 1 89 ? -8.944 2.758 -8.826 1.00 94.06 89 GLY A C 1
ATOM 678 O O . GLY A 1 89 ? -8.365 2.373 -9.841 1.00 94.06 89 GLY A O 1
ATOM 679 N N . LEU A 1 90 ? -8.466 2.494 -7.603 1.00 95.25 90 LEU A N 1
ATOM 680 C CA . LEU A 1 90 ? -7.269 1.674 -7.401 1.00 95.25 90 LEU A CA 1
ATOM 681 C C . LEU A 1 90 ? -7.542 0.202 -7.757 1.00 95.25 90 LEU A C 1
ATOM 683 O O . LEU A 1 90 ? -8.559 -0.350 -7.325 1.00 95.25 90 LEU A O 1
ATOM 687 N N . PRO A 1 91 ? -6.636 -0.478 -8.483 1.00 94.00 91 PRO A N 1
ATOM 688 C CA . PRO A 1 91 ? -6.805 -1.892 -8.798 1.00 94.00 91 PRO A CA 1
ATOM 689 C C . PRO A 1 91 ? -6.700 -2.745 -7.529 1.00 94.00 91 PRO A C 1
ATOM 691 O O . PRO A 1 91 ? -6.099 -2.339 -6.542 1.00 94.00 91 PRO A O 1
ATOM 694 N N . ARG A 1 92 ? -7.268 -3.956 -7.541 1.00 91.38 92 ARG A N 1
ATOM 695 C CA . ARG A 1 92 ? -7.138 -4.898 -6.409 1.00 91.38 92 ARG A CA 1
ATOM 696 C C . ARG A 1 92 ? -5.821 -5.673 -6.400 1.00 91.38 92 ARG A C 1
ATOM 698 O O . ARG A 1 92 ? -5.446 -6.202 -5.362 1.00 91.38 92 ARG A O 1
ATOM 705 N N . GLN A 1 93 ? -5.159 -5.751 -7.548 1.00 88.38 93 GLN A N 1
ATOM 706 C CA . GLN A 1 93 ? -3.918 -6.488 -7.759 1.00 88.38 93 GLN A CA 1
ATOM 707 C C . GLN A 1 93 ? -3.022 -5.720 -8.731 1.00 88.38 93 GLN A C 1
ATOM 709 O O . GLN A 1 93 ? -3.532 -4.981 -9.579 1.00 88.38 93 GLN A O 1
ATOM 714 N N . TRP A 1 94 ? -1.708 -5.895 -8.600 1.00 88.06 94 TRP A N 1
ATOM 715 C CA . TRP A 1 94 ? -0.709 -5.312 -9.490 1.00 88.06 94 TRP A CA 1
ATOM 716 C C . TRP A 1 94 ? 0.243 -6.402 -10.016 1.00 88.06 94 TRP A C 1
ATOM 718 O O . TRP A 1 94 ? 0.670 -7.232 -9.213 1.00 88.06 94 TRP A O 1
ATOM 728 N N . PRO A 1 95 ? 0.624 -6.386 -11.309 1.00 82.25 95 PRO A N 1
ATOM 729 C CA . PRO A 1 95 ? 0.095 -5.518 -12.366 1.00 82.25 95 PRO A CA 1
ATOM 730 C C . PRO A 1 95 ? -1.407 -5.762 -12.580 1.00 82.25 95 PRO A C 1
ATOM 732 O O . PRO A 1 95 ? -1.907 -6.868 -12.368 1.00 82.25 95 PRO A O 1
ATOM 735 N N . ALA A 1 96 ? -2.159 -4.708 -12.914 1.00 68.94 96 ALA A N 1
ATOM 736 C CA . ALA A 1 96 ? -3.573 -4.876 -13.240 1.00 68.94 96 ALA A CA 1
ATOM 737 C C . ALA A 1 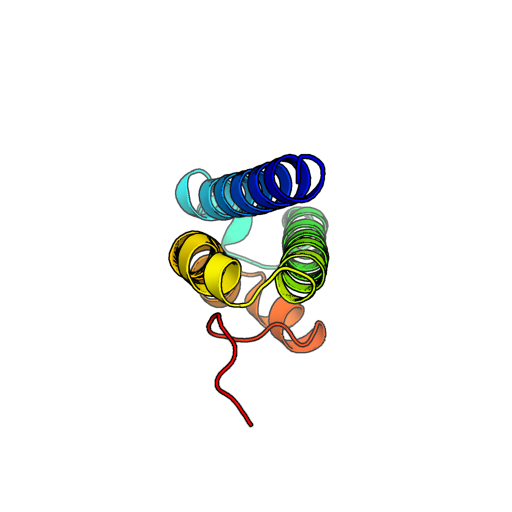96 ? -3.660 -5.842 -14.430 1.00 68.94 96 ALA A C 1
ATOM 739 O O . ALA A 1 96 ? -2.919 -5.668 -15.397 1.00 68.94 96 ALA A O 1
ATOM 740 N N . ALA A 1 97 ? -4.498 -6.881 -14.330 1.00 52.06 97 ALA A N 1
ATOM 741 C CA . ALA A 1 97 ? -4.643 -7.857 -15.408 1.00 52.06 97 ALA A CA 1
ATOM 742 C C . ALA A 1 97 ? -4.877 -7.116 -16.739 1.00 52.06 97 ALA A C 1
ATOM 744 O O . ALA A 1 97 ? -5.634 -6.137 -16.728 1.00 52.06 97 ALA A O 1
ATOM 745 N N . PRO A 1 98 ? -4.231 -7.526 -17.847 1.00 46.25 98 PRO A N 1
ATOM 746 C CA . PRO A 1 98 ? -4.517 -6.926 -19.141 1.00 46.25 98 PRO A CA 1
ATOM 747 C C . PRO A 1 98 ? -6.018 -7.083 -19.413 1.00 46.25 98 PRO A C 1
ATOM 749 O O . PRO A 1 98 ? -6.559 -8.181 -19.264 1.00 46.25 98 PRO A O 1
ATOM 752 N N . ALA A 1 99 ? -6.681 -5.956 -19.685 1.00 41.06 99 ALA A N 1
ATOM 753 C CA . ALA A 1 99 ? -8.100 -5.902 -20.023 1.00 41.06 99 ALA A CA 1
ATOM 754 C C . ALA A 1 99 ? -8.373 -6.544 -21.387 1.00 41.06 99 ALA A C 1
ATOM 756 O O . ALA A 1 99 ? -7.490 -6.434 -22.270 1.00 41.06 99 ALA A O 1
#

Nearest PDB structures (foldseek):
  4hwd-assembly3_B  TM=6.715E-01  e=2.057E+00  Arabidopsis thaliana
  5ulo-assembly1_B  TM=6.871E-01  e=4.997E+00  Homo sapiens

Radius of gyration: 13.44 Å; Cα contacts (8 Å, |Δi|>4): 95; chains: 1; bounding box: 35×20×35 Å

Foldseek 3Di:
DPVQVVLLVVLLVLLQVLLVCLVVPVVLFAACDDNSPVVLLVSLVSLVVSVVSQVVHDVVSQVVSQVSNQSNLVSCCNTNSNVVNVVSVHASGPPRPDD

pLDDT: mean 89.96, std 11.72, range [41.06, 97.94]

Solvent-accessible surface area (backbone atoms only — not comparable to full-atom values): 5459 Å² total; per-residue (Å²): 140,62,68,64,59,55,54,47,53,54,41,48,50,51,30,46,53,54,28,42,48,49,70,76,38,47,78,66,41,54,52,71,43,83,91,30,39,65,58,38,52,46,54,44,53,52,49,52,54,40,51,59,54,52,73,69,52,61,73,71,55,44,62,73,40,20,63,39,46,30,47,30,35,48,39,37,63,75,27,31,30,31,65,58,32,56,77,69,66,57,64,80,49,48,72,65,74,87,128

Sequence (99 aa):
MRVTDDAFGEIELSLRLLANVFRQQPAAVARLHGPTQPLLQHLVRRTQEALKQAGKLHEDYHLELAEAATAVLAGLYASGAAPLAREAGLPRQWPAAPA